Protein AF-A0A0N5B9Y4-F1 (afdb_monomer)

Structure (mmCIF, N/CA/C/O backbone):
data_AF-A0A0N5B9Y4-F1
#
_entry.id   AF-A0A0N5B9Y4-F1
#
loop_
_atom_site.group_PDB
_atom_site.id
_atom_site.type_symbol
_atom_site.label_atom_id
_atom_site.label_alt_id
_atom_site.label_comp_id
_atom_site.label_asym_id
_atom_site.label_entity_id
_atom_site.label_seq_id
_atom_site.pdbx_PDB_ins_code
_atom_site.Cartn_x
_atom_site.Cartn_y
_atom_site.Cartn_z
_atom_site.occupancy
_atom_site.B_iso_or_equiv
_atom_site.auth_seq_id
_atom_site.auth_comp_id
_atom_site.auth_asym_id
_atom_site.auth_atom_id
_atom_site.pdbx_PDB_model_num
ATOM 1 N N . MET A 1 1 ? 7.314 -18.822 2.633 1.00 46.28 1 MET A N 1
ATOM 2 C CA . MET A 1 1 ? 6.841 -19.091 1.252 1.00 46.28 1 MET A CA 1
ATOM 3 C C . MET A 1 1 ? 6.660 -17.810 0.432 1.00 46.28 1 MET A C 1
ATOM 5 O O . MET A 1 1 ? 7.367 -17.682 -0.553 1.00 46.28 1 MET A O 1
ATOM 9 N N . ILE A 1 2 ? 5.806 -16.845 0.820 1.00 44.28 2 ILE A N 1
ATOM 10 C CA . ILE A 1 2 ? 5.658 -15.562 0.084 1.00 44.28 2 ILE A CA 1
ATOM 11 C C . ILE A 1 2 ? 6.884 -14.644 0.251 1.00 44.28 2 ILE A C 1
ATOM 13 O O . ILE A 1 2 ? 7.394 -14.141 -0.740 1.00 44.28 2 ILE A O 1
ATOM 17 N N . GLU A 1 3 ? 7.423 -14.478 1.463 1.00 43.78 3 GLU A N 1
ATOM 18 C CA . GLU A 1 3 ? 8.652 -13.684 1.675 1.00 43.78 3 GLU A CA 1
ATOM 19 C C . GLU A 1 3 ? 9.865 -14.250 0.929 1.00 43.78 3 GLU A C 1
ATOM 21 O O . GLU A 1 3 ? 10.642 -13.518 0.326 1.00 43.78 3 GLU A O 1
ATOM 26 N N . GLU A 1 4 ? 10.015 -15.572 0.946 1.00 46.50 4 GLU A N 1
ATOM 27 C CA . GLU A 1 4 ? 11.075 -16.274 0.223 1.00 46.50 4 GLU A CA 1
ATOM 28 C C . GLU A 1 4 ? 10.876 -16.179 -1.297 1.00 46.50 4 GLU A C 1
ATOM 30 O O . GLU A 1 4 ? 11.844 -16.023 -2.035 1.00 46.50 4 GLU A O 1
ATOM 35 N N . PHE A 1 5 ? 9.622 -16.152 -1.765 1.00 52.81 5 PHE A N 1
ATOM 36 C CA . PHE A 1 5 ? 9.273 -15.806 -3.142 1.00 52.81 5 PHE A CA 1
ATOM 37 C C . PHE A 1 5 ? 9.686 -14.371 -3.496 1.00 52.81 5 PHE A C 1
ATOM 39 O O . PHE A 1 5 ? 10.310 -14.201 -4.536 1.00 52.81 5 PHE A O 1
ATOM 46 N N . VAL A 1 6 ? 9.415 -13.360 -2.662 1.00 50.34 6 VAL A N 1
ATOM 47 C CA . VAL A 1 6 ? 9.826 -11.962 -2.921 1.00 50.34 6 VAL A CA 1
ATOM 48 C C . VAL A 1 6 ? 11.353 -11.825 -2.914 1.00 50.34 6 VAL A C 1
ATOM 50 O O . VAL A 1 6 ? 11.919 -11.202 -3.806 1.00 50.34 6 VAL A O 1
ATOM 53 N N . LYS A 1 7 ? 12.041 -12.463 -1.958 1.00 51.16 7 LYS A N 1
ATOM 54 C CA . LYS A 1 7 ? 13.511 -12.433 -1.851 1.00 51.16 7 LYS A CA 1
ATOM 55 C C . LYS A 1 7 ? 14.213 -13.139 -3.018 1.00 51.16 7 LYS A C 1
ATOM 57 O O . LYS A 1 7 ? 15.234 -12.649 -3.498 1.00 51.16 7 LYS A O 1
ATOM 62 N N . ASN A 1 8 ? 13.672 -14.265 -3.492 1.00 50.62 8 ASN A N 1
ATOM 63 C CA . ASN A 1 8 ? 14.266 -15.050 -4.583 1.00 50.62 8 ASN A CA 1
ATOM 64 C C . ASN A 1 8 ? 13.796 -14.599 -5.972 1.00 50.62 8 ASN A C 1
ATOM 66 O O . ASN A 1 8 ? 14.510 -14.765 -6.963 1.00 50.62 8 ASN A O 1
ATOM 70 N N . SER A 1 9 ? 12.626 -13.969 -6.057 1.00 50.34 9 SER A N 1
ATOM 71 C CA . SER A 1 9 ? 12.168 -13.272 -7.251 1.00 50.34 9 SER A CA 1
ATOM 72 C C . SER A 1 9 ? 12.819 -11.899 -7.276 1.00 50.34 9 SER A C 1
ATOM 74 O O . SER A 1 9 ? 12.189 -10.896 -6.966 1.00 50.34 9 SER A O 1
ATOM 76 N N . LYS A 1 10 ? 14.093 -11.830 -7.681 1.00 46.06 10 LYS A N 1
ATOM 77 C CA . LYS A 1 10 ? 14.669 -10.558 -8.134 1.00 46.06 10 LYS A CA 1
ATOM 78 C C . LYS A 1 10 ? 13.829 -10.072 -9.318 1.00 46.06 10 LYS A C 1
ATOM 80 O O . LYS A 1 10 ? 13.992 -10.536 -10.447 1.00 46.06 10 LYS A O 1
ATOM 85 N N . ILE A 1 11 ? 12.861 -9.209 -9.038 1.00 48.84 11 ILE A N 1
ATOM 86 C CA . ILE A 1 11 ? 12.047 -8.517 -10.026 1.00 48.84 11 ILE A CA 1
ATOM 87 C C . ILE A 1 11 ? 12.606 -7.105 -10.068 1.00 48.84 11 ILE A C 1
ATOM 89 O O . ILE A 1 11 ? 12.467 -6.334 -9.123 1.00 48.84 11 ILE A O 1
ATOM 93 N N . LYS A 1 12 ? 13.307 -6.789 -11.153 1.00 45.72 12 LYS A N 1
ATOM 94 C CA . LYS A 1 12 ? 13.692 -5.417 -11.448 1.00 45.72 12 LYS A CA 1
ATOM 95 C C . LYS A 1 12 ? 12.479 -4.773 -12.114 1.00 45.72 12 LYS A C 1
ATOM 97 O O . LYS A 1 12 ? 12.011 -5.279 -13.126 1.00 45.72 12 LYS A O 1
ATOM 102 N N . PHE A 1 13 ? 11.969 -3.670 -11.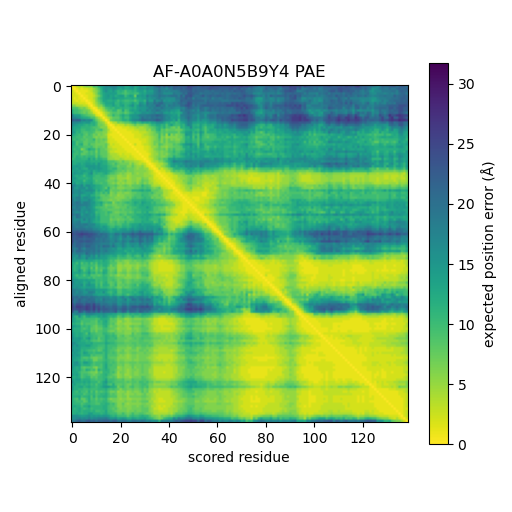572 1.00 47.41 13 PHE A N 1
ATOM 103 C CA . PHE A 1 13 ? 10.871 -2.900 -12.176 1.00 47.41 13 PHE A CA 1
ATOM 104 C C . PHE A 1 13 ? 11.338 -2.114 -13.425 1.00 47.41 13 PHE A C 1
ATOM 106 O O . PHE A 1 13 ? 11.160 -0.906 -13.517 1.00 47.41 13 PHE A O 1
ATOM 113 N N . GLY A 1 14 ? 11.991 -2.797 -14.370 1.00 45.75 14 GLY A N 1
ATOM 114 C CA . GLY A 1 14 ? 12.306 -2.300 -15.714 1.00 45.75 14 GLY A CA 1
ATOM 115 C C . GLY A 1 14 ? 11.405 -2.893 -16.804 1.00 45.75 14 GLY A C 1
ATOM 116 O O . GLY A 1 14 ? 11.386 -2.366 -17.910 1.00 45.75 14 GLY A O 1
ATOM 117 N N . ASP A 1 15 ? 10.633 -3.937 -16.475 1.00 50.28 15 ASP A N 1
ATOM 118 C CA . ASP A 1 15 ? 10.004 -4.826 -17.466 1.00 50.28 15 ASP A CA 1
ATOM 119 C C . ASP A 1 15 ? 8.464 -4.667 -17.558 1.00 50.28 15 ASP A C 1
ATOM 121 O O . ASP A 1 15 ? 7.772 -5.338 -18.326 1.00 50.28 15 ASP A O 1
ATOM 125 N N . GLY A 1 16 ? 7.902 -3.731 -16.786 1.00 57.09 16 GLY A N 1
ATOM 126 C CA . GLY A 1 16 ? 6.492 -3.337 -16.856 1.00 57.09 16 GLY A CA 1
ATOM 127 C C . GLY A 1 16 ? 5.500 -4.215 -16.102 1.00 57.09 16 GLY A C 1
ATOM 128 O O . GLY A 1 16 ? 5.809 -5.305 -15.624 1.00 57.09 16 GLY A O 1
ATOM 129 N N . GLY A 1 17 ? 4.259 -3.724 -15.997 1.00 59.28 17 GLY A N 1
ATOM 130 C CA . GLY A 1 17 ? 3.187 -4.396 -15.250 1.00 59.28 17 GLY A CA 1
ATOM 131 C C . GLY A 1 17 ? 2.832 -5.784 -15.795 1.00 59.28 17 GLY A C 1
ATOM 132 O O . GLY A 1 17 ? 2.484 -6.680 -15.028 1.00 59.28 17 GLY A O 1
ATOM 133 N N . LYS A 1 18 ? 2.987 -6.005 -17.107 1.00 61.56 18 LYS A N 1
ATOM 134 C CA . LYS A 1 18 ? 2.663 -7.280 -17.763 1.00 61.56 18 LYS A CA 1
ATOM 135 C C . LYS A 1 18 ? 3.565 -8.421 -17.314 1.00 61.56 18 LYS A C 1
ATOM 137 O O . LYS A 1 18 ? 3.063 -9.470 -16.916 1.00 61.56 18 LYS A O 1
ATOM 142 N N . GLU A 1 19 ? 4.879 -8.219 -17.372 1.00 64.88 19 GLU A N 1
ATOM 143 C CA . GLU A 1 19 ? 5.836 -9.260 -17.005 1.00 64.88 19 GLU A CA 1
ATOM 144 C C . GLU A 1 19 ? 5.742 -9.584 -15.511 1.00 64.88 19 GLU A C 1
ATOM 146 O O . GLU A 1 19 ? 5.768 -10.757 -15.135 1.00 64.88 19 GLU A O 1
ATOM 151 N N . PHE A 1 20 ? 5.510 -8.571 -14.668 1.00 69.94 20 PHE A N 1
ATOM 152 C CA . PHE A 1 20 ? 5.218 -8.777 -13.252 1.00 69.94 20 PHE A CA 1
ATOM 153 C C . PHE A 1 20 ? 3.996 -9.682 -13.043 1.00 69.94 20 PHE A C 1
ATOM 155 O O . PHE A 1 20 ? 4.093 -10.682 -12.332 1.00 69.94 20 PHE A O 1
ATOM 16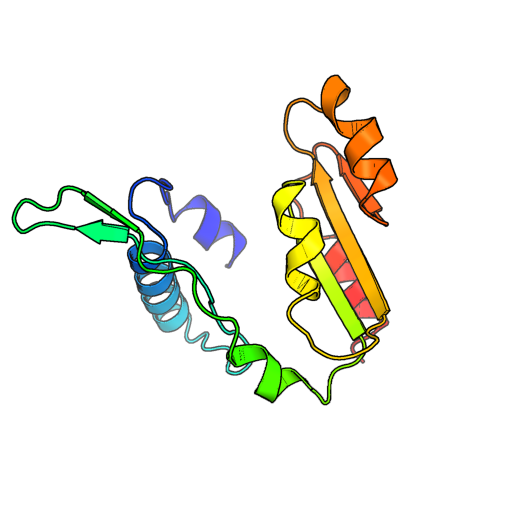2 N N . ILE A 1 21 ? 2.867 -9.378 -13.694 1.00 69.31 21 ILE A N 1
ATOM 163 C CA . ILE A 1 21 ? 1.628 -10.163 -13.575 1.00 69.31 21 ILE A CA 1
ATOM 164 C C . ILE A 1 21 ? 1.831 -11.599 -14.063 1.00 69.31 21 ILE A C 1
ATOM 166 O O . ILE A 1 21 ? 1.397 -12.544 -13.403 1.00 69.31 21 ILE A O 1
ATOM 170 N N . GLU A 1 22 ? 2.495 -11.788 -15.204 1.00 72.44 22 GLU A N 1
ATOM 171 C CA . GLU A 1 22 ? 2.746 -13.120 -15.756 1.00 72.44 22 GLU A CA 1
ATOM 172 C C . GLU A 1 22 ? 3.684 -13.943 -14.870 1.00 72.44 22 GLU A C 1
ATOM 174 O O . GLU A 1 22 ? 3.416 -15.121 -14.618 1.00 72.44 22 GLU A O 1
ATOM 179 N N . LYS A 1 23 ? 4.766 -13.334 -14.374 1.00 72.31 23 LYS A N 1
ATOM 180 C CA . LYS A 1 23 ? 5.734 -13.991 -13.492 1.00 72.31 23 LYS A CA 1
ATOM 181 C C . LYS A 1 23 ? 5.096 -14.337 -12.152 1.00 72.31 23 LYS A C 1
ATOM 183 O O . LYS A 1 23 ? 5.184 -15.488 -11.730 1.00 72.31 23 LYS A O 1
ATOM 188 N N . LEU A 1 24 ? 4.362 -13.401 -11.548 1.00 72.19 24 LEU A N 1
ATOM 189 C CA . LEU A 1 24 ? 3.567 -13.650 -10.347 1.00 72.19 24 LEU A CA 1
ATOM 190 C C . LEU A 1 24 ? 2.584 -14.803 -10.587 1.00 72.19 24 LEU A C 1
ATOM 192 O O . LEU A 1 24 ? 2.568 -15.765 -9.828 1.00 72.19 24 LEU A O 1
ATOM 196 N N . GLY A 1 25 ? 1.826 -14.777 -11.686 1.00 71.12 25 GLY A N 1
ATOM 197 C CA . GLY A 1 25 ? 0.870 -15.831 -12.025 1.00 71.12 25 GLY A CA 1
ATOM 198 C C . GLY A 1 25 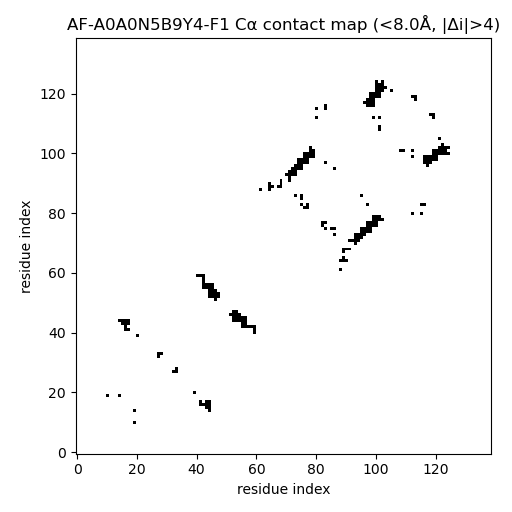? 1.504 -17.216 -12.218 1.00 71.12 25 GLY A C 1
ATOM 199 O O . GLY A 1 25 ? 0.934 -18.216 -11.776 1.00 71.12 25 GLY A O 1
ATOM 200 N N . ARG A 1 26 ? 2.682 -17.303 -12.855 1.00 72.88 26 ARG A N 1
ATOM 201 C CA . ARG A 1 26 ? 3.427 -18.567 -13.026 1.00 72.88 26 ARG A CA 1
ATOM 202 C C . ARG A 1 26 ? 3.914 -19.124 -11.692 1.00 72.88 26 ARG A C 1
ATOM 204 O O . ARG A 1 26 ? 3.767 -20.319 -11.452 1.00 72.88 26 ARG A O 1
ATOM 211 N N . GLU A 1 27 ? 4.468 -18.282 -10.828 1.00 68.38 27 GLU A N 1
ATOM 212 C CA . GLU A 1 27 ? 5.003 -18.718 -9.535 1.00 68.38 27 GLU A CA 1
ATOM 213 C C . GLU A 1 27 ? 3.888 -19.078 -8.546 1.00 68.38 27 GLU A C 1
ATOM 215 O O . GLU A 1 27 ? 3.949 -20.126 -7.907 1.00 68.38 27 GLU A O 1
ATOM 220 N N . LEU A 1 28 ? 2.804 -18.298 -8.496 1.00 70.88 28 LEU A N 1
ATOM 221 C CA . LEU A 1 28 ? 1.622 -18.633 -7.700 1.00 70.88 28 LEU A CA 1
ATOM 222 C C . LEU A 1 28 ? 1.039 -20.004 -8.099 1.00 70.88 28 LEU A C 1
ATOM 224 O O . LEU A 1 28 ? 0.719 -20.816 -7.231 1.00 70.88 28 LEU A O 1
ATOM 228 N N . LYS A 1 29 ? 1.012 -20.326 -9.402 1.00 73.12 29 LYS A N 1
ATOM 229 C CA . LYS A 1 29 ? 0.655 -21.670 -9.892 1.00 73.12 29 LYS A CA 1
ATOM 230 C C . LYS A 1 29 ? 1.608 -22.765 -9.407 1.00 73.12 29 LYS A C 1
ATOM 232 O O . LYS A 1 29 ? 1.125 -23.830 -9.038 1.00 73.12 29 LYS A O 1
ATOM 237 N N . LYS A 1 30 ? 2.928 -22.532 -9.380 1.00 74.00 30 LYS A N 1
ATOM 238 C CA . LYS A 1 30 ? 3.898 -23.508 -8.837 1.00 74.00 30 LYS A CA 1
ATOM 239 C C . LYS A 1 30 ? 3.657 -23.800 -7.356 1.00 74.00 30 LYS A C 1
ATOM 241 O O . LYS A 1 30 ? 3.899 -24.915 -6.911 1.00 74.00 30 LYS A O 1
ATOM 246 N N . LEU A 1 31 ? 3.152 -22.816 -6.612 1.00 67.81 31 LEU A N 1
ATOM 247 C CA . LEU A 1 31 ? 2.782 -22.953 -5.203 1.00 67.81 31 LEU A CA 1
ATOM 248 C C . LEU A 1 31 ? 1.369 -23.536 -4.996 1.00 67.81 31 LEU A C 1
ATOM 250 O O . LEU A 1 31 ? 0.889 -23.554 -3.866 1.00 67.81 31 LEU A O 1
ATOM 254 N N . ASN A 1 32 ? 0.674 -23.969 -6.062 1.00 68.00 32 ASN A N 1
ATOM 255 C CA . ASN A 1 32 ? -0.756 -24.320 -6.045 1.00 68.00 32 ASN A CA 1
ATOM 256 C C . ASN A 1 32 ? -1.652 -23.232 -5.418 1.00 68.00 32 ASN A C 1
ATOM 258 O O . ASN A 1 32 ? -2.766 -23.496 -4.965 1.00 68.00 32 ASN A O 1
ATOM 262 N N . TYR A 1 33 ? -1.182 -21.987 -5.412 1.00 67.75 33 TYR A N 1
ATOM 263 C CA . TYR A 1 33 ? -1.870 -20.857 -4.819 1.00 67.75 33 TYR A CA 1
ATOM 264 C C . TYR A 1 33 ? -2.566 -20.075 -5.930 1.00 67.75 33 TYR A C 1
ATOM 266 O O . TYR A 1 33 ? -1.930 -19.419 -6.747 1.00 67.75 33 TYR A O 1
ATOM 274 N N . SER A 1 34 ? -3.892 -20.153 -6.002 1.00 66.44 34 SER A N 1
ATOM 275 C CA . SER A 1 34 ? -4.682 -19.387 -6.973 1.00 66.44 34 SER A CA 1
ATOM 276 C C . SER A 1 34 ? -5.819 -18.668 -6.251 1.00 66.44 34 SER A C 1
ATOM 278 O O . SER A 1 34 ? -6.937 -19.186 -6.169 1.00 66.44 34 SER A O 1
ATOM 280 N N . PRO A 1 35 ? -5.537 -17.495 -5.656 1.00 71.25 35 PRO A N 1
ATOM 281 C CA . PRO A 1 35 ? -6.540 -16.765 -4.903 1.00 71.25 35 PRO A CA 1
ATOM 282 C C . PRO A 1 35 ? -7.577 -16.183 -5.866 1.00 71.25 35 PRO A C 1
ATOM 284 O O . PRO A 1 35 ? -7.298 -15.272 -6.644 1.00 71.25 35 PRO A O 1
ATOM 287 N N . LYS A 1 36 ? -8.806 -16.705 -5.807 1.00 76.81 36 LYS A N 1
ATOM 288 C CA . LYS A 1 36 ? -9.932 -16.237 -6.638 1.00 76.81 36 LYS A CA 1
ATOM 289 C C . LYS A 1 36 ? -10.348 -14.791 -6.333 1.00 76.81 36 LYS A C 1
ATOM 291 O O . LYS A 1 36 ? -11.060 -14.185 -7.124 1.00 76.81 36 LYS A O 1
ATOM 296 N N . ASN A 1 37 ? -9.936 -14.270 -5.179 1.00 77.56 37 ASN A N 1
ATOM 297 C CA . ASN A 1 37 ? -10.248 -12.939 -4.664 1.00 77.56 37 ASN A CA 1
ATOM 298 C C . ASN A 1 37 ? -9.161 -11.888 -4.952 1.00 77.56 37 ASN A C 1
ATOM 300 O O . ASN A 1 37 ? -9.302 -10.757 -4.491 1.00 77.56 37 ASN A O 1
ATOM 304 N N . VAL A 1 38 ? -8.095 -12.239 -5.681 1.00 78.19 38 VAL A N 1
ATOM 305 C CA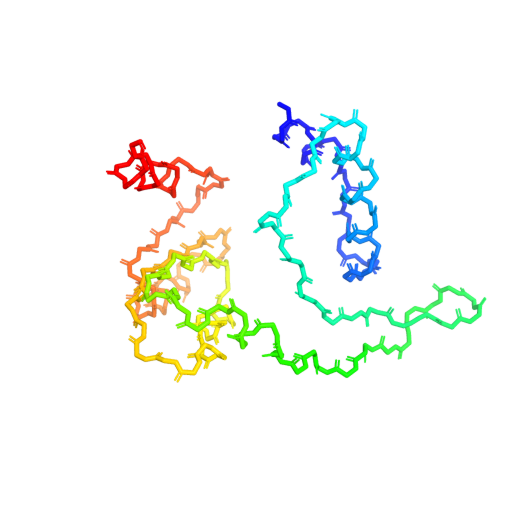 . VAL A 1 38 ? -7.041 -11.296 -6.081 1.00 78.19 38 VAL A CA 1
ATOM 306 C C . VAL A 1 38 ? -7.252 -10.879 -7.530 1.00 78.19 38 VAL A C 1
ATOM 308 O O . VAL A 1 38 ? -7.392 -11.710 -8.427 1.00 78.19 38 VAL A O 1
ATOM 311 N N . HIS A 1 39 ? -7.238 -9.571 -7.756 1.00 76.69 39 HIS A N 1
ATOM 312 C CA . HIS A 1 39 ? -7.322 -8.958 -9.074 1.00 76.69 39 HIS A CA 1
ATOM 313 C C . HIS A 1 39 ? -6.148 -7.994 -9.231 1.00 76.69 39 HIS A C 1
ATOM 315 O O . HIS A 1 39 ? -5.853 -7.250 -8.299 1.00 76.69 39 HIS A O 1
ATOM 321 N N . VAL A 1 40 ? -5.493 -7.996 -10.395 1.00 75.75 40 VAL A N 1
ATOM 322 C CA . VAL A 1 40 ? -4.398 -7.062 -10.686 1.00 75.75 40 VAL A CA 1
ATOM 323 C C . VAL A 1 40 ? -4.851 -6.059 -11.737 1.00 75.75 40 VAL A C 1
ATOM 325 O O . VAL A 1 40 ? -5.377 -6.443 -12.780 1.00 75.75 40 VAL A O 1
ATOM 328 N N . ILE A 1 41 ? -4.648 -4.776 -11.442 1.00 74.94 41 ILE A N 1
ATOM 329 C CA . ILE A 1 41 ? -4.920 -3.647 -12.331 1.00 74.94 41 ILE A CA 1
ATOM 330 C C . ILE A 1 41 ? -3.609 -2.883 -12.470 1.00 74.94 41 ILE A C 1
ATOM 332 O O . ILE A 1 41 ? -3.032 -2.468 -11.470 1.00 74.94 41 ILE A O 1
ATOM 336 N N . SER A 1 42 ? -3.118 -2.726 -13.694 1.00 74.50 42 SER A N 1
ATOM 337 C CA . SER A 1 42 ? -1.887 -1.990 -13.970 1.00 74.50 42 SER A CA 1
ATOM 338 C C . SER A 1 42 ? -1.872 -1.544 -15.425 1.00 74.50 42 SER A C 1
ATOM 340 O O . SER A 1 42 ? -2.418 -2.241 -16.284 1.00 74.50 42 SER A O 1
ATOM 342 N N . ASN A 1 43 ? -1.234 -0.408 -15.704 1.00 74.81 43 ASN A N 1
ATOM 343 C CA . ASN A 1 43 ? -0.921 -0.044 -17.078 1.00 74.81 43 ASN A CA 1
ATOM 344 C C . ASN A 1 43 ? 0.201 -0.959 -17.584 1.00 74.81 43 ASN A C 1
ATOM 346 O O . ASN A 1 43 ? 1.160 -1.270 -16.872 1.00 74.81 43 ASN A O 1
ATOM 350 N N . MET A 1 44 ? 0.079 -1.397 -18.826 1.00 71.81 44 MET A N 1
ATOM 351 C CA . MET A 1 44 ? 0.990 -2.357 -19.429 1.00 71.81 44 MET A CA 1
ATOM 352 C C . MET A 1 44 ? 2.075 -1.610 -20.193 1.00 71.81 44 MET A C 1
ATOM 354 O O . MET A 1 44 ? 1.779 -0.661 -20.908 1.00 71.81 44 MET A O 1
ATOM 358 N N . MET A 1 45 ? 3.332 -2.032 -20.066 1.00 74.06 45 MET A N 1
ATOM 359 C CA . MET A 1 45 ? 4.373 -1.557 -20.979 1.00 74.06 45 MET A CA 1
ATOM 360 C C . MET A 1 45 ? 4.182 -2.216 -22.343 1.00 74.06 45 MET A C 1
ATOM 362 O O . MET A 1 45 ? 3.944 -3.425 -22.428 1.00 74.06 45 MET A O 1
ATOM 366 N N . GLU A 1 46 ? 4.291 -1.419 -23.397 1.00 78.88 46 GLU A N 1
ATOM 367 C CA . GLU A 1 46 ? 4.243 -1.879 -24.777 1.00 78.88 46 GLU A CA 1
ATOM 368 C C . GLU A 1 46 ? 5.660 -1.899 -25.350 1.00 78.88 46 GLU A C 1
ATOM 370 O O . GLU A 1 46 ? 6.434 -0.946 -25.218 1.00 78.88 46 GLU A O 1
ATOM 375 N N . PHE A 1 47 ? 6.005 -3.029 -25.962 1.00 80.19 47 PHE A N 1
ATOM 376 C CA . PHE A 1 47 ? 7.329 -3.287 -26.507 1.00 80.19 47 PHE A CA 1
ATOM 377 C C . PHE A 1 47 ? 7.248 -3.375 -28.024 1.00 80.19 47 PHE A C 1
ATOM 379 O O . PHE A 1 47 ? 6.329 -3.979 -28.582 1.00 80.19 47 PHE A O 1
ATOM 386 N N . ASN A 1 48 ? 8.229 -2.786 -28.700 1.00 82.62 48 ASN A N 1
ATOM 387 C CA . ASN A 1 48 ? 8.373 -2.958 -30.137 1.00 82.62 48 ASN A CA 1
ATOM 388 C C . ASN A 1 48 ? 8.947 -4.351 -30.477 1.00 82.62 48 ASN A C 1
ATOM 390 O O . ASN A 1 48 ? 9.286 -5.152 -29.607 1.00 82.62 48 ASN A O 1
ATOM 394 N N . LYS A 1 49 ? 9.094 -4.629 -31.775 1.00 89.69 49 LYS A N 1
ATOM 395 C CA . LYS A 1 49 ? 9.670 -5.879 -32.306 1.00 89.69 49 LYS A CA 1
ATOM 396 C C . LYS A 1 49 ? 11.097 -6.196 -31.822 1.00 89.69 49 LYS A C 1
ATOM 398 O O . LYS A 1 49 ? 11.506 -7.348 -31.903 1.00 89.69 49 LYS A O 1
ATOM 403 N N . ASP A 1 50 ? 11.826 -5.196 -31.330 1.00 88.56 50 ASP A N 1
ATOM 404 C CA . ASP A 1 50 ? 13.202 -5.314 -30.840 1.00 88.56 50 ASP A CA 1
ATOM 405 C C . ASP A 1 50 ? 13.250 -5.460 -29.301 1.00 88.56 50 ASP A C 1
ATOM 407 O O . ASP A 1 50 ? 14.315 -5.341 -28.701 1.00 88.56 50 ASP A O 1
ATOM 411 N N . ASN A 1 51 ? 12.101 -5.717 -28.653 1.00 75.31 51 ASN A N 1
ATOM 412 C CA . ASN A 1 51 ? 11.927 -5.791 -27.194 1.00 75.31 51 ASN A CA 1
ATOM 413 C C . ASN A 1 51 ? 12.310 -4.503 -26.447 1.00 75.31 51 ASN A C 1
ATOM 415 O O . ASN A 1 51 ?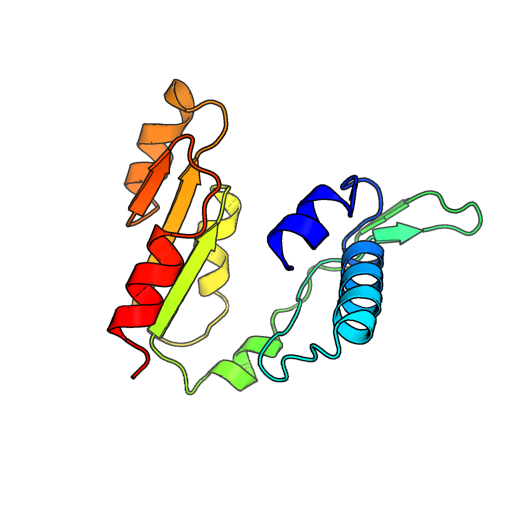 12.710 -4.539 -25.284 1.00 75.31 51 ASN A O 1
ATOM 419 N N . ILE A 1 52 ? 12.154 -3.347 -27.091 1.00 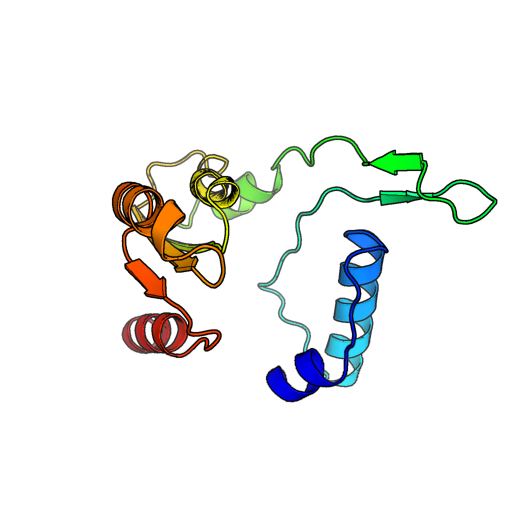79.12 52 ILE A N 1
ATOM 420 C CA . ILE A 1 52 ? 12.353 -2.043 -26.454 1.00 79.12 52 ILE A CA 1
ATOM 421 C C . ILE A 1 52 ? 10.989 -1.492 -26.038 1.00 79.12 52 ILE A C 1
ATOM 423 O O . ILE A 1 52 ? 10.091 -1.363 -26.876 1.00 79.12 52 ILE A O 1
ATOM 427 N N . CYS A 1 53 ? 10.846 -1.157 -24.752 1.00 79.19 53 CYS A N 1
ATOM 428 C CA . CYS A 1 53 ? 9.668 -0.468 -24.228 1.00 79.19 53 CYS A CA 1
ATOM 429 C C . CYS A 1 53 ? 9.569 0.913 -24.885 1.00 79.19 53 CYS A C 1
ATOM 431 O O . CYS A 1 53 ? 10.478 1.733 -24.746 1.00 79.19 53 CYS A O 1
ATOM 433 N N . ASN A 1 54 ? 8.498 1.153 -25.640 1.00 83.94 54 ASN A N 1
ATOM 434 C CA . ASN A 1 54 ? 8.322 2.388 -26.405 1.00 83.94 54 ASN A CA 1
ATOM 435 C C . ASN A 1 54 ? 7.103 3.20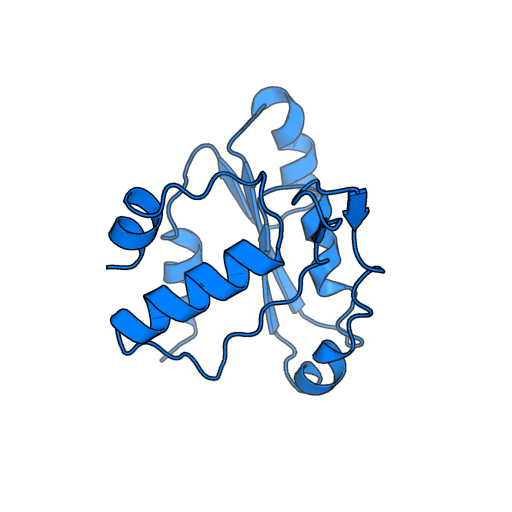6 -25.964 1.00 83.94 54 ASN A C 1
ATOM 437 O O . ASN A 1 54 ? 6.983 4.366 -26.353 1.00 83.94 54 ASN A O 1
ATOM 441 N N . SER A 1 55 ? 6.202 2.618 -25.177 1.00 81.38 55 SER A N 1
ATOM 442 C CA . SER A 1 55 ? 4.997 3.277 -24.687 1.00 81.38 55 SER A CA 1
ATOM 443 C C . SER A 1 55 ? 4.381 2.513 -23.511 1.00 81.38 55 SER A C 1
ATOM 445 O O . SER A 1 55 ? 4.788 1.401 -23.170 1.00 81.38 55 SER A O 1
ATOM 447 N N . ILE A 1 56 ? 3.420 3.152 -22.851 1.00 77.44 56 ILE A N 1
ATOM 448 C CA . ILE A 1 56 ? 2.605 2.570 -21.786 1.00 77.44 56 ILE A CA 1
ATOM 449 C C . ILE A 1 56 ? 1.168 2.557 -22.305 1.00 77.44 56 ILE A C 1
ATOM 451 O O . ILE A 1 56 ? 0.730 3.541 -22.904 1.00 77.44 56 ILE A O 1
ATOM 455 N N . SER A 1 57 ? 0.449 1.461 -22.070 1.00 76.56 57 SER A N 1
ATOM 456 C CA . SER A 1 57 ? -0.952 1.315 -22.446 1.00 76.56 57 SER A CA 1
ATOM 457 C C . SER A 1 57 ? -1.786 2.450 -21.868 1.00 76.56 57 SER A C 1
ATOM 459 O O . SER A 1 57 ? -1.453 3.011 -20.818 1.00 76.56 57 SER A O 1
ATOM 461 N N . GLU A 1 58 ? -2.924 2.731 -22.500 1.00 71.38 58 GLU A N 1
ATOM 462 C CA . GLU A 1 58 ? -3.867 3.707 -21.962 1.00 71.38 58 GLU A CA 1
ATOM 463 C C . GLU A 1 58 ? -4.182 3.429 -20.481 1.00 71.38 58 GLU A C 1
ATOM 465 O O . GLU A 1 58 ? -4.225 2.258 -20.073 1.00 71.38 58 GLU A O 1
ATOM 470 N N . PRO A 1 59 ? -4.411 4.488 -19.676 1.00 67.31 59 PRO A N 1
ATOM 471 C CA . PRO A 1 59 ? -4.759 4.343 -18.274 1.00 67.31 59 PRO A CA 1
ATOM 472 C C . PRO A 1 59 ? -5.909 3.357 -18.131 1.00 67.31 59 PRO A C 1
ATOM 474 O O . PRO A 1 59 ? -6.971 3.558 -18.733 1.00 67.31 59 PRO A O 1
ATOM 477 N N . VAL A 1 60 ? -5.712 2.292 -17.350 1.00 62.94 60 VAL A N 1
ATOM 478 C CA . VAL A 1 60 ? -6.768 1.299 -17.161 1.00 62.94 60 VAL A CA 1
ATOM 479 C C . VAL A 1 60 ? -7.974 2.000 -16.542 1.00 62.94 60 VAL A C 1
ATOM 481 O O . VAL A 1 60 ? -7.982 2.345 -15.362 1.00 62.94 60 VAL A O 1
ATOM 484 N N . LYS A 1 61 ? -9.018 2.225 -17.350 1.00 54.53 61 LYS A N 1
ATOM 485 C CA . LYS A 1 61 ? -10.302 2.726 -16.859 1.00 54.53 61 LYS A CA 1
ATOM 486 C C . LYS A 1 61 ? -10.808 1.715 -15.857 1.00 54.53 61 LYS A C 1
ATOM 488 O O . LYS A 1 61 ? -11.019 0.551 -16.210 1.00 54.53 61 LYS A O 1
ATOM 493 N N . VAL A 1 62 ? -10.985 2.154 -14.617 1.00 56.38 62 VAL A N 1
ATOM 494 C CA . VAL A 1 62 ? -11.204 1.255 -13.492 1.00 56.38 62 VAL A CA 1
ATOM 495 C C . VAL A 1 62 ? -12.641 0.729 -13.461 1.00 56.38 62 VAL A C 1
ATOM 497 O O . VAL A 1 62 ? -13.475 1.046 -12.623 1.00 56.38 62 VAL A O 1
ATOM 500 N N . THR A 1 63 ? -12.946 -0.095 -14.454 1.00 50.19 63 THR A N 1
ATOM 501 C CA . THR A 1 63 ? -14.215 -0.794 -14.655 1.00 50.19 63 THR A CA 1
ATOM 502 C C . THR A 1 63 ? -14.385 -1.950 -13.667 1.00 50.19 63 THR A C 1
ATOM 504 O O . THR A 1 63 ? -15.509 -2.410 -13.463 1.00 50.19 63 THR A O 1
ATOM 507 N N . LEU A 1 64 ? -13.308 -2.372 -12.983 1.00 53.81 64 LEU A N 1
ATOM 508 C CA . LEU A 1 64 ? -13.355 -3.395 -11.933 1.00 53.81 64 LEU A CA 1
ATOM 509 C C . LEU A 1 64 ? -14.252 -2.976 -10.755 1.00 53.81 64 LEU A C 1
ATOM 511 O O . LEU A 1 64 ? -14.891 -3.825 -10.134 1.00 53.81 64 LEU A O 1
ATOM 515 N N . PHE A 1 65 ? -14.364 -1.674 -10.480 1.00 59.94 65 PHE A N 1
ATOM 516 C CA . PHE A 1 65 ? -15.093 -1.171 -9.316 1.00 59.94 65 PHE A CA 1
ATOM 517 C C . PHE A 1 65 ? -16.602 -1.415 -9.356 1.00 59.94 65 PHE A C 1
ATOM 519 O O . PHE A 1 65 ? -17.231 -1.443 -8.302 1.00 59.94 65 PHE A O 1
ATOM 526 N N . HIS A 1 66 ? -17.181 -1.697 -10.528 1.00 59.12 66 HIS A N 1
ATOM 527 C CA . HIS A 1 66 ? -18.581 -2.119 -10.624 1.00 59.12 66 HIS A CA 1
ATOM 528 C C . HIS A 1 66 ? -18.852 -3.461 -9.921 1.00 59.12 66 HIS A C 1
ATOM 530 O O . HIS A 1 66 ? -19.959 -3.684 -9.447 1.00 59.12 66 HIS A O 1
ATOM 536 N N . ARG A 1 67 ? -17.851 -4.349 -9.815 1.00 59.97 67 ARG A N 1
ATOM 537 C CA . ARG A 1 67 ? -17.972 -5.635 -9.099 1.00 59.97 67 ARG A CA 1
ATOM 538 C C . ARG A 1 67 ? -17.713 -5.521 -7.595 1.00 59.97 67 ARG A C 1
ATOM 540 O O . ARG A 1 67 ? -17.891 -6.496 -6.874 1.00 59.97 67 ARG A O 1
ATOM 547 N N . LEU A 1 68 ? -17.253 -4.358 -7.138 1.00 65.75 68 LEU A N 1
ATOM 548 C CA . LEU A 1 68 ? -16.907 -4.083 -5.743 1.00 65.75 68 LEU A CA 1
ATOM 549 C C . LEU A 1 68 ? -17.946 -3.187 -5.058 1.00 65.75 68 LEU A C 1
ATOM 551 O O . LEU A 1 68 ? -17.746 -2.814 -3.909 1.00 65.75 68 LEU A O 1
ATOM 555 N N . CYS A 1 69 ? -19.051 -2.864 -5.739 1.00 64.69 69 CYS A N 1
ATOM 556 C CA . CYS A 1 69 ? -20.087 -1.967 -5.231 1.00 64.69 69 CYS A CA 1
ATOM 557 C C . CYS A 1 69 ? -20.685 -2.408 -3.885 1.00 64.69 69 CYS A C 1
ATOM 559 O O . CYS A 1 69 ? -21.070 -1.550 -3.106 1.00 64.69 69 CYS A O 1
ATOM 561 N N . ASP A 1 70 ? -20.710 -3.699 -3.564 1.00 70.88 70 ASP A N 1
ATOM 562 C CA . ASP A 1 70 ? -21.280 -4.169 -2.292 1.00 70.88 70 ASP A CA 1
ATOM 563 C C . ASP A 1 70 ? -20.268 -4.160 -1.126 1.00 70.88 70 ASP A C 1
ATOM 565 O O . ASP A 1 70 ? -20.566 -4.630 -0.029 1.00 70.88 70 ASP A O 1
ATOM 569 N N . ARG A 1 71 ? -19.040 -3.662 -1.343 1.00 77.50 71 ARG A N 1
ATOM 570 C CA . ARG A 1 71 ? -17.995 -3.578 -0.312 1.00 77.50 71 ARG A CA 1
ATOM 571 C C . ARG A 1 71 ? -17.801 -2.136 0.140 1.00 77.50 71 ARG A C 1
ATOM 573 O O . ARG A 1 71 ? -17.262 -1.323 -0.600 1.00 77.50 71 ARG A O 1
ATOM 580 N N . HIS A 1 72 ? -18.183 -1.860 1.385 1.00 80.81 72 HIS A N 1
ATOM 581 C CA . HIS A 1 72 ? -18.151 -0.510 1.962 1.00 80.81 72 HIS A CA 1
ATOM 582 C C . HIS A 1 72 ? -16.888 -0.192 2.775 1.00 80.81 72 HIS A C 1
ATOM 584 O O . HIS A 1 72 ? -16.608 0.977 3.032 1.00 80.81 72 HIS A O 1
ATOM 590 N N . ASN A 1 73 ? -16.134 -1.217 3.183 1.00 86.31 73 ASN A N 1
ATOM 591 C CA . ASN A 1 73 ? -14.920 -1.068 3.9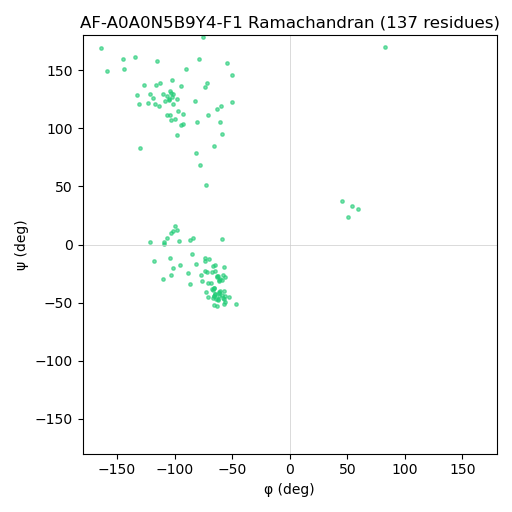86 1.00 86.31 73 ASN A CA 1
ATOM 592 C C . ASN A 1 73 ? -13.691 -1.321 3.114 1.00 86.31 73 ASN A C 1
ATOM 594 O O . ASN A 1 73 ? -13.607 -2.359 2.450 1.00 86.31 73 ASN A O 1
ATOM 598 N N . ILE A 1 74 ? -12.742 -0.388 3.134 1.00 87.25 74 ILE A N 1
ATOM 599 C CA . ILE A 1 74 ? -11.508 -0.453 2.353 1.00 87.25 74 ILE A CA 1
ATOM 600 C C . ILE A 1 74 ? -10.317 -0.391 3.305 1.00 87.25 74 ILE A C 1
ATOM 602 O O . ILE A 1 74 ? -10.220 0.513 4.128 1.00 87.25 74 ILE A O 1
ATOM 606 N N . LEU A 1 75 ? -9.391 -1.335 3.153 1.00 91.19 75 LEU A N 1
ATOM 607 C CA . LEU A 1 75 ? -8.037 -1.220 3.680 1.00 91.19 75 LEU A CA 1
ATOM 608 C C . LEU A 1 75 ? -7.120 -0.886 2.502 1.00 91.19 75 LEU A C 1
ATOM 610 O O . LEU A 1 75 ? -6.956 -1.713 1.604 1.00 91.19 75 LEU A O 1
ATOM 614 N N . LEU A 1 76 ? -6.580 0.331 2.484 1.00 91.69 76 LEU A N 1
ATOM 615 C CA . LEU A 1 76 ? -5.669 0.815 1.450 1.00 91.69 76 LEU A CA 1
ATOM 616 C C . LEU A 1 76 ? -4.245 0.779 1.994 1.00 91.69 76 LEU A C 1
ATOM 618 O O . LEU A 1 76 ? -3.975 1.327 3.059 1.00 91.69 76 LEU A O 1
ATOM 622 N N . LEU A 1 77 ? -3.348 0.139 1.250 1.00 94.06 77 LEU A N 1
ATOM 623 C CA . LEU A 1 77 ? -1.922 0.071 1.552 1.00 94.06 77 LEU A CA 1
ATOM 624 C C . LEU A 1 77 ? -1.170 0.725 0.389 1.00 94.06 77 LEU A C 1
ATOM 626 O O . LEU A 1 77 ? -1.395 0.333 -0.757 1.00 94.06 77 LEU A O 1
ATOM 630 N N . GLY A 1 78 ? -0.313 1.700 0.675 1.00 92.50 78 GLY A N 1
ATOM 631 C CA . GLY A 1 78 ? 0.485 2.407 -0.329 1.00 92.50 78 GLY A CA 1
ATOM 632 C C . GLY A 1 78 ? 1.863 2.773 0.206 1.00 92.50 78 GLY A C 1
ATOM 633 O O . GLY A 1 78 ? 2.078 2.802 1.415 1.00 92.50 78 GLY A O 1
ATOM 634 N N . ASP A 1 79 ? 2.809 3.032 -0.686 1.00 91.56 79 ASP A N 1
ATOM 635 C CA . ASP A 1 79 ? 4.177 3.457 -0.358 1.00 91.56 79 ASP A CA 1
ATOM 636 C C . ASP A 1 79 ? 4.529 4.812 -0.982 1.00 91.56 79 ASP A C 1
ATOM 638 O O . ASP A 1 79 ? 5.650 5.295 -0.837 1.00 91.56 79 ASP A O 1
ATOM 642 N N . SER A 1 80 ? 3.572 5.434 -1.673 1.00 90.88 80 SER A N 1
ATOM 643 C CA . SER A 1 80 ? 3.716 6.744 -2.289 1.00 90.88 80 SER A CA 1
ATOM 644 C C . SER A 1 80 ? 2.507 7.635 -2.002 1.00 90.88 80 SER A C 1
ATOM 646 O O . SER A 1 80 ? 1.408 7.171 -1.705 1.00 90.88 80 SER A O 1
ATOM 648 N N . LEU A 1 81 ? 2.662 8.950 -2.166 1.00 89.62 81 LEU A N 1
ATOM 649 C CA . LEU A 1 81 ? 1.513 9.866 -2.131 1.00 89.62 81 LEU A CA 1
ATOM 650 C C . LEU A 1 81 ? 0.592 9.709 -3.365 1.00 89.62 81 LEU A C 1
ATOM 652 O O . LEU A 1 81 ? -0.520 10.225 -3.383 1.00 89.62 81 LEU A O 1
ATOM 656 N N . GLY A 1 82 ? 1.027 8.998 -4.410 1.00 85.31 82 GLY A N 1
ATOM 657 C CA . GLY A 1 82 ? 0.185 8.706 -5.574 1.00 85.31 82 GLY A CA 1
ATOM 658 C C . GLY A 1 82 ? -0.917 7.685 -5.276 1.00 85.31 82 GLY A C 1
ATOM 659 O O . GLY A 1 82 ? -1.955 7.690 -5.939 1.00 85.31 82 GLY A O 1
ATOM 660 N N . ASP A 1 83 ? -0.719 6.845 -4.259 1.00 85.25 83 ASP A N 1
ATOM 661 C CA . ASP A 1 83 ? -1.605 5.717 -3.957 1.00 85.25 83 ASP A CA 1
ATOM 662 C C . ASP A 1 83 ? -2.853 6.123 -3.165 1.00 85.25 83 ASP A C 1
ATOM 664 O O . ASP A 1 83 ? -3.850 5.399 -3.156 1.00 85.25 83 ASP A O 1
ATOM 668 N N . ILE A 1 84 ? -2.837 7.310 -2.549 1.00 82.06 84 ILE A N 1
ATOM 669 C CA . ILE A 1 84 ? -3.887 7.809 -1.644 1.00 82.06 84 ILE A CA 1
ATOM 670 C C . ILE A 1 84 ? -5.263 7.861 -2.321 1.00 82.06 84 ILE A C 1
ATOM 672 O O . ILE A 1 84 ? -6.282 7.766 -1.638 1.00 82.06 84 ILE A O 1
ATOM 676 N N . HIS A 1 85 ? -5.298 7.997 -3.650 1.00 77.94 85 HIS A N 1
ATOM 677 C CA . HIS A 1 85 ? -6.521 8.139 -4.441 1.00 77.94 85 HIS A CA 1
ATOM 678 C C . HIS A 1 85 ? -6.941 6.869 -5.191 1.00 77.94 85 HIS A C 1
ATOM 680 O O . HIS A 1 85 ? -7.857 6.916 -6.017 1.00 77.94 85 HIS A O 1
ATOM 686 N N . ILE A 1 86 ? -6.309 5.721 -4.927 1.00 74.38 86 ILE A N 1
ATOM 687 C CA . ILE A 1 86 ? -6.702 4.449 -5.557 1.00 74.38 86 ILE A CA 1
ATOM 688 C C . ILE A 1 86 ? -8.124 4.028 -5.127 1.00 74.38 86 ILE A C 1
ATOM 690 O O . ILE A 1 86 ? -8.821 3.328 -5.865 1.00 74.38 86 ILE A O 1
ATOM 694 N N . ASP A 1 87 ? -8.601 4.513 -3.981 1.00 66.75 87 ASP A N 1
ATOM 695 C CA . ASP A 1 87 ? -9.967 4.325 -3.482 1.00 66.75 87 ASP A CA 1
ATOM 696 C C . ASP A 1 87 ? -11.034 5.154 -4.230 1.00 66.75 87 ASP A C 1
ATOM 698 O O . ASP A 1 87 ? -12.198 4.747 -4.264 1.00 66.75 87 ASP A O 1
ATOM 702 N N . VAL A 1 88 ? -10.663 6.262 -4.888 1.00 64.19 88 VAL A N 1
ATOM 703 C CA . VAL A 1 88 ? -11.593 7.214 -5.541 1.00 64.19 88 VAL A CA 1
ATOM 704 C C . VAL A 1 88 ? -12.400 6.576 -6.674 1.00 64.19 88 VAL A C 1
ATOM 706 O O . VAL A 1 88 ? -13.519 6.998 -6.972 1.00 64.19 88 VAL A O 1
ATOM 709 N N . GLY A 1 89 ? -11.877 5.533 -7.319 1.00 60.41 89 GLY A N 1
ATOM 710 C CA . GLY A 1 89 ? -12.620 4.844 -8.370 1.00 60.41 89 GLY A CA 1
ATOM 711 C C . GLY A 1 89 ? -13.775 3.974 -7.851 1.00 60.41 89 GLY A C 1
ATOM 712 O O . GLY A 1 89 ? -14.635 3.567 -8.642 1.00 60.41 89 GLY A O 1
ATOM 713 N N . VAL A 1 90 ? -13.858 3.721 -6.540 1.00 60.97 90 VAL A N 1
ATOM 714 C CA . VAL A 1 90 ? -15.009 3.046 -5.942 1.00 60.97 90 VAL A CA 1
ATOM 715 C C . VAL A 1 90 ? -16.129 4.075 -5.756 1.00 60.97 90 VAL A C 1
ATOM 717 O O . VAL A 1 90 ? -16.091 4.906 -4.860 1.00 60.97 90 VAL A O 1
ATOM 720 N N . LYS A 1 91 ? -17.156 4.018 -6.610 1.00 54.66 91 LYS A N 1
ATOM 721 C CA . LYS A 1 91 ? -18.258 5.004 -6.720 1.00 54.66 91 LYS A CA 1
ATOM 722 C C . LYS A 1 91 ? -19.119 5.241 -5.457 1.00 54.66 91 LYS A C 1
ATOM 724 O O . LYS A 1 91 ? -20.114 5.955 -5.549 1.00 54.66 91 LYS A O 1
ATOM 729 N N . GLN A 1 92 ? -18.809 4.643 -4.309 1.00 58.59 92 GLN A N 1
ATOM 730 C CA . GLN A 1 92 ? -19.632 4.719 -3.097 1.00 58.59 92 GLN A CA 1
ATOM 731 C C . GLN A 1 92 ? -18.918 5.446 -1.953 1.00 58.59 92 GLN A C 1
ATOM 733 O O . GLN A 1 92 ? -17.694 5.519 -1.922 1.00 58.59 92 GLN A O 1
ATOM 738 N N . LYS A 1 93 ? -19.700 5.974 -0.998 1.00 58.28 93 LYS A N 1
ATOM 739 C CA . LYS A 1 93 ? -19.197 6.486 0.287 1.00 58.28 93 LYS A CA 1
ATOM 740 C C . LYS A 1 93 ? -18.625 5.320 1.094 1.00 58.28 93 LYS A C 1
ATOM 742 O O . LYS A 1 93 ? -19.334 4.718 1.895 1.00 58.28 93 LYS A O 1
ATOM 747 N N . ASN A 1 94 ? -17.373 4.983 0.836 1.00 68.31 94 ASN A N 1
ATOM 748 C CA . ASN A 1 94 ? -16.678 3.931 1.557 1.00 68.31 94 ASN A CA 1
ATOM 749 C C . ASN A 1 94 ? -15.963 4.507 2.770 1.00 68.31 94 ASN A C 1
ATOM 751 O O . ASN A 1 94 ? -15.544 5.663 2.770 1.00 68.31 94 ASN A O 1
ATOM 755 N N . VAL A 1 95 ? -15.814 3.673 3.792 1.00 80.88 95 VAL A N 1
ATOM 756 C CA . VAL A 1 95 ? -14.928 3.947 4.919 1.00 80.88 95 VAL A CA 1
ATOM 757 C C . VAL A 1 95 ? -13.585 3.311 4.581 1.00 80.88 95 VAL A C 1
ATOM 759 O O . VAL A 1 95 ? -13.485 2.087 4.467 1.00 80.88 95 VAL A O 1
ATOM 762 N N . SER A 1 96 ? -12.570 4.143 4.359 1.00 87.38 96 SER A N 1
ATOM 763 C CA . SER A 1 96 ? -11.205 3.706 4.069 1.00 87.38 96 SER A CA 1
ATOM 764 C C . SER A 1 96 ? -10.315 3.881 5.291 1.00 87.38 96 SER A C 1
ATOM 766 O O . SER A 1 96 ? -10.301 4.966 5.863 1.00 87.38 96 SER A O 1
ATOM 768 N N . LEU A 1 97 ? -9.543 2.851 5.629 1.00 92.56 97 LEU A N 1
ATOM 769 C CA . LEU A 1 97 ? -8.353 2.967 6.466 1.00 92.56 97 LEU A CA 1
ATOM 770 C C . LEU A 1 97 ? -7.123 2.932 5.554 1.00 92.56 97 LEU A C 1
ATOM 772 O O . LEU A 1 97 ? -6.939 1.957 4.819 1.00 92.56 97 LEU A O 1
ATOM 776 N N . LYS A 1 98 ? -6.303 3.981 5.587 1.00 94.19 98 LYS A N 1
ATOM 777 C CA . LYS A 1 98 ? -5.135 4.164 4.721 1.00 94.19 98 LYS A CA 1
ATOM 778 C C . LYS A 1 98 ? -3.846 3.984 5.515 1.00 94.19 98 LYS A C 1
ATOM 780 O O . LYS A 1 98 ? -3.603 4.693 6.488 1.00 94.19 98 LYS A O 1
ATOM 785 N N . ILE A 1 99 ? -3.001 3.059 5.070 1.00 96.44 99 ILE A N 1
ATOM 786 C CA . ILE A 1 99 ? -1.696 2.769 5.668 1.00 96.44 99 ILE A CA 1
ATOM 787 C C . ILE A 1 99 ? -0.600 3.081 4.650 1.00 96.44 99 ILE A C 1
ATOM 789 O O . ILE A 1 99 ? -0.579 2.503 3.561 1.00 96.44 99 ILE A O 1
ATOM 793 N N . GLY A 1 100 ? 0.297 3.994 5.017 1.00 96.19 100 GLY A N 1
ATOM 794 C CA . GLY A 1 100 ? 1.420 4.441 4.203 1.00 96.19 100 GLY A CA 1
ATOM 795 C C . GLY A 1 100 ? 2.743 3.859 4.691 1.00 96.19 100 GLY A C 1
ATOM 796 O O . GLY A 1 100 ? 3.101 4.044 5.852 1.00 96.19 100 GLY A O 1
ATOM 797 N N . PHE A 1 101 ? 3.492 3.199 3.812 1.00 96.88 101 PHE A N 1
ATOM 798 C CA . PHE A 1 101 ? 4.839 2.697 4.081 1.00 96.88 101 PHE A CA 1
ATOM 799 C C . PHE A 1 101 ? 5.888 3.724 3.647 1.00 96.88 101 PHE A C 1
ATOM 801 O O . PHE A 1 101 ? 6.174 3.880 2.462 1.00 96.88 101 PHE A O 1
ATOM 808 N N . LEU A 1 102 ? 6.483 4.428 4.607 1.00 95.44 102 LEU A N 1
ATOM 809 C CA . LEU A 1 102 ? 7.492 5.452 4.363 1.00 95.44 102 LEU A CA 1
ATOM 810 C C . LEU A 1 102 ? 8.905 4.884 4.553 1.00 95.44 102 LEU A C 1
ATOM 812 O O . LEU A 1 102 ? 9.450 4.878 5.657 1.00 95.44 102 LEU A O 1
ATOM 816 N N . ASN A 1 103 ? 9.509 4.446 3.447 1.00 92.38 103 ASN A N 1
ATOM 817 C CA . ASN A 1 103 ? 10.825 3.785 3.431 1.00 92.38 103 ASN A CA 1
ATOM 818 C C . ASN A 1 103 ? 11.952 4.633 2.810 1.00 92.38 103 ASN A C 1
ATOM 820 O O . ASN A 1 103 ? 13.089 4.179 2.698 1.00 92.38 103 ASN A O 1
ATOM 824 N N . TYR A 1 104 ? 11.659 5.855 2.360 1.00 92.12 104 TYR A N 1
ATOM 825 C CA . TYR A 1 104 ? 12.634 6.737 1.718 1.00 92.12 104 TYR A CA 1
ATOM 826 C C . TYR A 1 104 ? 12.379 8.195 2.092 1.00 92.12 104 TYR A C 1
ATOM 828 O O . TYR A 1 104 ? 11.252 8.582 2.380 1.00 92.12 104 TYR A O 1
ATOM 836 N N . GLU A 1 105 ? 13.441 9.007 2.107 1.00 93.56 105 GLU A N 1
ATOM 837 C CA . GLU A 1 105 ? 13.370 10.446 2.406 1.00 93.56 105 GLU A CA 1
ATOM 838 C C . GLU A 1 105 ? 12.492 10.805 3.627 1.00 93.56 105 GLU A C 1
ATOM 840 O O . GLU A 1 105 ? 11.816 11.836 3.632 1.00 93.56 105 GLU A O 1
ATOM 845 N N . VAL A 1 106 ? 12.528 9.971 4.676 1.00 93.56 106 VAL A N 1
ATOM 846 C CA . VAL A 1 106 ? 11.624 10.034 5.840 1.00 93.56 106 VAL A CA 1
ATOM 847 C C . VAL A 1 106 ? 11.486 11.458 6.379 1.00 93.56 106 VAL A C 1
ATOM 849 O O . VAL A 1 106 ? 10.381 11.982 6.482 1.00 93.56 106 VAL A O 1
ATOM 852 N N . TYR A 1 107 ? 12.609 12.136 6.629 1.00 94.56 107 TYR A N 1
ATOM 853 C CA . TYR A 1 107 ? 12.623 13.501 7.165 1.00 94.56 107 TYR A CA 1
ATOM 854 C C . TYR A 1 107 ? 11.890 14.531 6.294 1.00 94.56 107 TYR A C 1
ATOM 856 O O . TYR A 1 107 ? 11.364 15.507 6.820 1.00 94.56 107 TYR A O 1
ATOM 864 N N . LYS A 1 108 ? 11.862 14.342 4.970 1.00 96.12 108 LYS A N 1
ATOM 865 C CA . LYS A 1 108 ? 11.211 15.268 4.032 1.00 96.12 108 LYS A CA 1
ATOM 866 C C . LYS A 1 108 ? 9.729 14.959 3.852 1.00 96.12 108 LYS A C 1
ATOM 868 O O . LYS A 1 108 ? 8.942 15.870 3.604 1.00 96.12 108 LYS A O 1
ATOM 873 N N . LEU A 1 109 ? 9.366 13.680 3.902 1.00 96.00 109 LEU A N 1
ATOM 874 C CA . LEU A 1 109 ? 8.047 13.208 3.489 1.00 96.00 109 LEU A CA 1
ATOM 875 C C . LEU A 1 109 ? 7.105 12.929 4.657 1.00 96.00 109 LEU A C 1
ATOM 877 O O . LEU A 1 109 ? 5.896 12.970 4.450 1.00 96.00 109 LEU A O 1
ATOM 881 N N . LEU A 1 110 ? 7.624 12.722 5.871 1.00 96.69 110 LEU A N 1
ATOM 882 C CA . LEU A 1 110 ? 6.820 12.323 7.025 1.00 96.69 110 LEU A CA 1
ATOM 883 C C . LEU A 1 110 ? 5.623 13.248 7.274 1.00 96.69 110 LEU A C 1
ATOM 885 O O . LEU A 1 110 ? 4.523 12.745 7.452 1.00 96.69 110 LEU A O 1
ATOM 889 N N . SER A 1 111 ? 5.801 14.575 7.220 1.00 97.38 111 SER A N 1
ATOM 890 C CA . SER A 1 111 ? 4.684 15.516 7.430 1.00 97.38 111 SER A CA 1
ATOM 891 C C . SER A 1 111 ? 3.550 15.285 6.432 1.00 97.38 111 SER A C 1
ATOM 893 O O . SER A 1 111 ? 2.400 15.161 6.829 1.00 97.38 111 SER A O 1
ATOM 895 N N . LYS A 1 112 ? 3.881 15.132 5.144 1.00 96.38 112 LYS A N 1
ATOM 896 C CA . LYS A 1 112 ? 2.883 14.896 4.091 1.00 96.38 112 LYS A CA 1
ATOM 897 C C . LYS A 1 112 ? 2.213 13.536 4.235 1.00 96.38 112 LYS A C 1
ATOM 899 O O . LYS A 1 112 ? 1.022 13.410 4.003 1.00 96.38 112 LYS A O 1
ATOM 904 N N . TYR A 1 113 ? 2.973 12.513 4.619 1.00 97.12 113 TYR A N 1
ATOM 905 C CA . TYR A 1 113 ? 2.406 11.188 4.856 1.00 97.12 113 TYR A CA 1
ATOM 906 C C . TYR A 1 113 ? 1.430 11.213 6.033 1.00 97.12 113 TYR A C 1
ATOM 908 O O . TYR A 1 113 ? 0.355 10.647 5.920 1.00 97.12 113 TYR A O 1
ATOM 916 N N . MET A 1 114 ? 1.769 11.907 7.120 1.00 96.88 114 MET A N 1
ATOM 917 C CA . MET A 1 114 ? 0.901 12.056 8.295 1.00 96.88 114 MET A CA 1
ATOM 918 C C . MET A 1 114 ? -0.357 12.898 8.025 1.00 96.88 114 MET A C 1
ATOM 920 O O . MET A 1 114 ? -1.331 12.773 8.759 1.00 96.88 114 MET A O 1
ATOM 924 N N . GLU A 1 115 ? -0.337 13.772 7.014 1.00 96.44 115 GLU A N 1
ATOM 925 C CA . GLU A 1 115 ? -1.509 14.548 6.577 1.00 96.44 115 GLU A CA 1
ATOM 926 C C . GLU A 1 115 ? -2.499 13.704 5.761 1.00 96.44 115 GLU A C 1
ATOM 928 O O . GLU A 1 115 ? -3.703 13.949 5.814 1.00 96.44 115 GLU A O 1
ATOM 933 N N . GLU A 1 116 ? -2.004 12.715 5.015 1.00 94.56 116 GLU A N 1
ATOM 934 C CA . GLU A 1 116 ? -2.791 11.997 4.007 1.00 94.56 116 GLU A CA 1
ATOM 935 C C . GLU A 1 116 ? -3.130 10.541 4.375 1.00 94.56 116 GLU A C 1
ATOM 937 O O . GLU A 1 116 ? -4.146 10.001 3.928 1.00 94.56 116 GLU A O 1
ATOM 942 N N . TYR A 1 117 ? -2.276 9.881 5.161 1.00 96.12 117 TYR A N 1
ATOM 943 C CA . TYR A 1 117 ? -2.466 8.509 5.629 1.00 96.12 117 TYR A CA 1
ATOM 944 C C . TYR A 1 117 ? -2.939 8.488 7.084 1.00 96.12 117 TYR A C 1
ATOM 946 O O . TYR A 1 117 ? -2.434 9.230 7.922 1.00 96.12 117 TYR A O 1
ATOM 954 N N . ASP A 1 118 ? -3.849 7.566 7.409 1.00 95.62 118 ASP A N 1
ATOM 955 C CA . ASP A 1 118 ? -4.320 7.368 8.787 1.00 95.62 118 ASP A CA 1
ATOM 956 C C . ASP A 1 118 ? -3.234 6.730 9.671 1.00 95.62 118 ASP A C 1
ATOM 958 O O . ASP A 1 118 ? -3.151 6.990 10.871 1.00 95.62 118 ASP A O 1
ATOM 962 N N . ILE A 1 119 ? -2.405 5.863 9.077 1.00 96.94 119 ILE A N 1
ATOM 963 C CA . ILE A 1 119 ? -1.284 5.184 9.732 1.00 96.94 119 ILE A CA 1
ATOM 964 C C . ILE A 1 119 ? -0.054 5.305 8.835 1.00 96.94 119 ILE A C 1
ATOM 966 O O . ILE A 1 119 ? -0.102 4.930 7.665 1.00 96.94 119 ILE A O 1
ATOM 970 N N . VAL A 1 120 ? 1.069 5.759 9.393 1.00 97.19 120 VAL A N 1
ATOM 971 C CA . VAL A 1 120 ? 2.361 5.799 8.696 1.00 97.19 120 VAL A CA 1
ATOM 972 C C . VAL A 1 120 ? 3.323 4.821 9.358 1.00 97.19 120 VAL A C 1
ATOM 974 O O . VAL A 1 120 ? 3.642 4.950 10.539 1.00 97.19 120 VAL A O 1
ATOM 977 N N . ILE A 1 121 ? 3.787 3.844 8.586 1.00 97.06 121 ILE A N 1
ATOM 978 C CA . ILE A 1 121 ? 4.804 2.870 8.980 1.00 97.06 121 ILE A CA 1
ATOM 979 C C . ILE A 1 121 ? 6.139 3.377 8.443 1.00 97.06 121 ILE A C 1
ATOM 981 O O . ILE A 1 121 ? 6.313 3.509 7.234 1.00 97.06 121 ILE A O 1
ATOM 985 N N . VAL A 1 122 ? 7.064 3.718 9.338 1.00 96.38 122 VAL A N 1
ATOM 986 C CA . VAL A 1 122 ? 8.345 4.342 8.984 1.00 96.38 122 VAL A CA 1
ATOM 987 C C . VAL A 1 122 ? 9.463 3.318 9.098 1.00 96.38 122 VAL A C 1
ATOM 989 O O . VAL A 1 122 ? 9.660 2.765 10.176 1.00 96.38 122 VAL A O 1
ATOM 992 N N . ASP A 1 123 ? 10.209 3.128 8.008 1.00 92.44 123 ASP A N 1
ATOM 993 C CA . ASP A 1 123 ? 11.384 2.242 7.943 1.00 92.44 123 ASP A CA 1
ATOM 994 C C . ASP A 1 123 ? 11.107 0.796 8.410 1.00 92.44 123 ASP A C 1
ATOM 996 O O . ASP A 1 123 ? 11.960 0.118 8.981 1.00 92.44 123 ASP A O 1
ATOM 1000 N N . ASP A 1 124 ? 9.887 0.314 8.160 1.00 89.19 124 ASP A N 1
ATOM 1001 C CA . ASP A 1 124 ? 9.473 -1.066 8.397 1.00 89.19 124 ASP A CA 1
ATOM 1002 C C . ASP A 1 124 ? 8.773 -1.605 7.141 1.00 89.19 124 ASP A C 1
ATOM 1004 O O . ASP A 1 124 ? 7.789 -1.053 6.652 1.00 89.19 124 ASP A O 1
ATOM 1008 N N . GLN A 1 125 ? 9.329 -2.689 6.598 1.00 83.12 125 GLN A N 1
ATOM 1009 C CA . GLN A 1 125 ? 8.878 -3.350 5.369 1.00 83.12 125 GLN A CA 1
ATOM 1010 C C . GLN A 1 125 ? 8.049 -4.613 5.660 1.00 83.12 125 GLN A C 1
ATOM 1012 O O . GLN A 1 125 ? 7.811 -5.428 4.765 1.00 83.12 125 GLN A O 1
ATOM 1017 N N . SER A 1 126 ? 7.650 -4.816 6.916 1.00 89.75 126 SER A N 1
ATOM 1018 C CA . SER A 1 126 ? 6.825 -5.935 7.346 1.00 89.75 126 SER A CA 1
ATOM 1019 C C . SER A 1 126 ? 5.344 -5.718 7.023 1.00 89.75 126 SER A C 1
ATOM 1021 O O . SER A 1 126 ? 4.856 -4.605 6.849 1.00 89.75 126 SER A O 1
ATOM 1023 N N . MET A 1 127 ? 4.589 -6.816 6.982 1.00 92.00 127 MET A N 1
ATOM 1024 C CA . MET A 1 127 ? 3.125 -6.786 6.875 1.00 92.00 127 MET A CA 1
ATOM 1025 C C . MET A 1 127 ? 2.446 -6.995 8.235 1.00 92.00 127 MET A C 1
ATOM 1027 O O . MET A 1 127 ? 1.260 -7.320 8.277 1.00 92.00 127 MET A O 1
ATOM 1031 N N . GLU A 1 128 ? 3.167 -6.845 9.351 1.00 93.56 128 GLU A N 1
ATOM 1032 C CA . GLU A 1 128 ? 2.645 -7.171 10.684 1.00 93.56 128 GLU A CA 1
ATOM 1033 C C . GLU A 1 128 ? 1.439 -6.312 11.061 1.00 93.56 128 GLU A C 1
ATOM 1035 O O . GLU A 1 128 ? 0.408 -6.857 11.452 1.00 93.56 128 GLU A O 1
ATOM 1040 N N . VAL A 1 129 ? 1.516 -4.992 10.866 1.00 93.81 129 VAL A N 1
ATOM 1041 C CA . VAL A 1 129 ? 0.411 -4.073 11.182 1.00 93.81 129 VAL A CA 1
ATOM 1042 C C . VAL A 1 129 ? -0.838 -4.367 10.331 1.00 93.81 129 VAL A C 1
ATOM 1044 O O . VAL A 1 129 ? -1.898 -4.604 10.923 1.00 93.81 129 VAL A O 1
ATOM 1047 N N . PRO A 1 130 ? -0.768 -4.446 8.980 1.00 94.00 130 PRO A N 1
ATOM 1048 C CA . PRO A 1 130 ? -1.921 -4.858 8.177 1.00 94.00 130 PRO A CA 1
ATOM 1049 C C . PRO A 1 130 ? -2.480 -6.232 8.569 1.00 94.00 130 PRO A C 1
ATOM 1051 O O . PRO A 1 130 ? -3.693 -6.387 8.700 1.00 94.00 130 PRO A O 1
ATOM 1054 N N . ASN A 1 131 ? -1.618 -7.229 8.792 1.00 93.81 131 ASN A N 1
ATOM 1055 C CA . ASN A 1 131 ? -2.050 -8.580 9.155 1.00 93.81 131 ASN A CA 1
ATOM 1056 C C . ASN A 1 131 ? -2.723 -8.617 10.527 1.00 93.81 131 ASN A C 1
ATOM 1058 O O . ASN A 1 131 ? -3.705 -9.337 10.706 1.00 93.81 131 ASN A O 1
ATOM 1062 N N . HIS A 1 132 ? -2.235 -7.828 11.484 1.00 94.12 132 HIS A N 1
ATOM 1063 C CA . HIS A 1 132 ? -2.851 -7.718 12.796 1.00 94.12 132 HIS A CA 1
ATOM 1064 C C . HIS A 1 132 ? -4.259 -7.124 12.688 1.00 94.12 132 HIS A C 1
ATOM 1066 O O . HIS A 1 132 ? -5.206 -7.718 13.200 1.00 94.12 132 HIS A O 1
ATOM 1072 N N . ILE A 1 133 ? -4.427 -6.030 11.937 1.00 93.31 133 ILE A N 1
ATOM 1073 C CA . ILE A 1 133 ? -5.744 -5.428 11.671 1.00 93.31 133 ILE A CA 1
ATOM 1074 C C . ILE A 1 133 ? -6.687 -6.449 11.022 1.00 93.31 133 ILE A C 1
ATOM 1076 O O . ILE A 1 133 ? -7.819 -6.614 11.477 1.00 93.31 133 ILE A O 1
ATOM 1080 N N . LEU A 1 134 ? -6.216 -7.178 10.002 1.00 91.56 134 LEU A N 1
ATOM 1081 C CA . LEU A 1 134 ? -6.996 -8.235 9.352 1.00 91.56 134 LEU A CA 1
ATOM 1082 C C . LEU A 1 134 ? -7.408 -9.332 10.346 1.00 91.56 134 LEU A C 1
ATOM 1084 O O . LEU A 1 134 ? -8.570 -9.728 10.360 1.00 91.56 134 LEU A O 1
ATOM 1088 N N . SER A 1 135 ? -6.507 -9.768 11.230 1.00 93.62 135 SER A N 1
ATOM 1089 C CA . SER A 1 135 ? -6.792 -10.812 12.227 1.00 93.62 135 SER A CA 1
ATOM 1090 C C . SER A 1 135 ? -7.882 -10.427 13.233 1.00 93.62 135 SER A C 1
ATOM 1092 O O . SER A 1 135 ? -8.583 -11.296 13.746 1.00 93.62 135 SER A O 1
ATOM 1094 N N . LEU A 1 136 ? -8.064 -9.129 13.494 1.00 92.56 136 LEU A N 1
ATOM 1095 C CA . LEU A 1 136 ? -9.101 -8.631 14.399 1.00 92.56 136 LEU A CA 1
ATOM 1096 C C . LEU A 1 136 ? -10.496 -8.649 13.755 1.00 92.56 136 LEU A C 1
ATOM 1098 O O . LEU A 1 136 ? -11.497 -8.729 14.469 1.00 92.56 136 LEU A O 1
ATOM 1102 N N . ILE A 1 137 ? -10.568 -8.573 12.421 1.00 89.25 137 ILE A N 1
ATOM 1103 C CA . ILE A 1 137 ? -11.828 -8.477 11.667 1.00 89.25 137 ILE A CA 1
ATOM 1104 C C . ILE A 1 137 ? -12.236 -9.796 11.002 1.00 89.25 137 ILE A C 1
ATOM 1106 O O . ILE A 1 137 ? -13.425 -10.018 10.778 1.00 89.25 137 ILE A O 1
ATOM 1110 N N . THR A 1 138 ? -11.285 -10.680 10.694 1.00 79.56 138 THR A N 1
ATOM 1111 C CA . THR A 1 138 ? -11.562 -12.007 10.137 1.00 79.56 138 THR A CA 1
ATOM 1112 C C . THR A 1 138 ? -11.623 -13.032 11.267 1.00 79.56 138 THR A C 1
ATOM 1114 O O . THR A 1 138 ? -10.585 -13.441 11.785 1.00 79.56 138 THR A O 1
ATOM 1117 N N . LYS A 1 139 ? -12.838 -13.432 11.653 1.00 56.81 139 LYS A N 1
ATOM 1118 C CA . LYS A 1 139 ? -13.084 -14.628 12.471 1.00 56.81 139 LYS A CA 1
ATOM 1119 C C . LYS A 1 139 ? -13.424 -15.819 11.590 1.00 56.81 139 LYS A C 1
ATOM 1121 O O . LYS A 1 139 ? -14.146 -15.605 10.591 1.00 56.81 139 LYS A O 1
#

Sequence (139 aa):
MIEEFVKNSKIKFGDGGKEFIEKLGRELKKLNYSPKNVHVISNMMEFNKDNICNSISEPVKVTLFHRLCDRHNILLLGDSLGDIHIDVGVKQKNVSLKIGFLNYEVYKLLSKYMEEYDIVIVDDQSMEVPNHILSLITK

pLDDT: mean 76.63, std 16.01, range [43.78, 97.38]

Organism: Strongyloides papillosus (NCBI:txid174720)

Radius of gyration: 17.15 Å; Cα contacts (8 Å, |Δi|>4): 136; chains: 1; bounding box: 36×40×47 Å

Mean predicted aligned error: 9.65 Å

InterPro domains:
  IPR006434 Pyrimidine 5'-nucleotidase, eukaryotic [PF05822] (27-137)
  IPR023214 HAD superfamily [G3DSA:3.40.50.1000] (13-137)
  IPR036412 HAD-like superfamily [SSF56784] (2-134)

Nearest PDB structures (foldseek):
  2g09-assembly1_A  TM=7.903E-01  e=7.930E-08  Mus musculus
  2jga-assembly1_A  TM=7.906E-01  e=1.258E-07  Homo sapiens
  2cn1-assembly1_A  TM=8.026E-01  e=1.994E-07  Homo sapiens
  7zeh-assembly2_B  TM=7.459E-01  e=1.032E-07  Homo sapiens
  4nwi-assembly2_B  TM=8.109E-01  e=6.971E-07  Drosophila melanogaster

Secondary structure (DSSP, 8-state):
-HHHHHHH----TTSHHHHHHHHHHHHHHHTT---TT-----PPEEE-TTS-EEEEPPP---GGGGGGTT--EEEEEESSTTGGGGGGGS-S--EEEEEEEE-SSHHHHHHHHHHH-SEEEES---SHHHHHHHHHH--

Solvent-accessible surface area (backbone atoms only — not comparable to full-atom values): 8790 Å² total; per-residue (Å²): 108,69,68,56,45,56,70,69,49,82,74,71,95,82,66,40,45,52,53,52,51,52,49,51,53,54,51,32,54,74,68,73,48,75,66,89,88,66,82,90,84,68,50,32,57,38,61,48,100,84,73,45,76,76,50,65,47,72,78,69,74,68,65,69,35,75,82,45,71,91,60,53,74,42,82,45,77,32,69,54,85,79,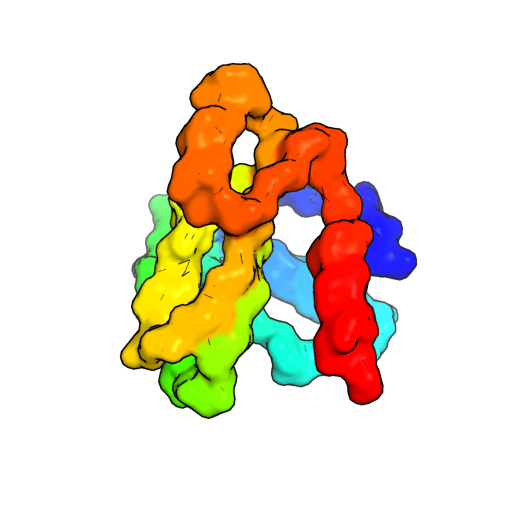46,77,58,68,63,68,61,42,93,60,96,55,54,70,50,36,38,31,38,42,77,63,66,49,93,79,42,47,68,62,44,63,74,74,27,82,39,74,40,68,75,55,91,70,61,60,68,64,50,52,58,47,58,76,72,58,127

Foldseek 3Di:
DVVVVVVVPPDDVPQFPVVVVVVVVVVCVVVVHDPPPDDDAGWGFDADPVRDRDDTHDHPLPPVLVVVQVPQEEEFEEADPVRLCVCVSNPDNHDYQFEYEDQPPCVVCVVVCVVRHPHYHYNDPDCVVVVVVVVVVPD